Protein AF-A0A0G1A6R4-F1 (afdb_monomer_lite)

Sequence (95 aa):
MNFREEVFRAQNDEHDSAPNREERNEFSEEQQEIIEMYQQELRDLETWRNELLQKCEANERDGKDCNALRQVIEDEYFEKELELRQRAHYAEHSV

Radius of gyration: 29.82 Å; chains: 1; bounding box: 74×30×83 Å

pLDDT: mean 71.81, std 21.49, range [34.03, 94.31]

Secondary structure (DSSP, 8-state):
--------------------TTHHHHHHHHHHHHHHHHHHHHHHHHHHHHHHHHHHHHHHHTT---HHHHHHHHHHHHHHHHHHHHHHHHHHH--

Structure (mmCIF, N/CA/C/O backbone):
data_AF-A0A0G1A6R4-F1
#
_entry.id   AF-A0A0G1A6R4-F1
#
loop_
_atom_site.group_PDB
_atom_site.id
_atom_site.type_symbol
_atom_site.label_atom_id
_atom_site.label_alt_id
_atom_site.label_comp_id
_atom_site.label_asym_id
_atom_site.label_entity_id
_atom_site.label_seq_id
_atom_site.pdbx_PDB_ins_code
_atom_site.Cartn_x
_atom_site.Cartn_y
_atom_site.Cartn_z
_atom_site.occupancy
_atom_site.B_iso_or_equiv
_atom_site.auth_seq_id
_atom_site.auth_comp_id
_atom_site.auth_asym_id
_atom_site.auth_atom_id
_atom_site.pdbx_PDB_model_num
ATOM 1 N N . MET A 1 1 ? 61.889 -21.806 -64.337 1.00 34.03 1 MET A N 1
ATOM 2 C CA . MET A 1 1 ? 61.446 -22.628 -63.193 1.00 34.03 1 MET A CA 1
ATOM 3 C C . MET A 1 1 ? 60.067 -22.133 -62.775 1.00 34.03 1 MET A C 1
ATOM 5 O O . MET A 1 1 ? 59.973 -20.949 -62.504 1.00 34.03 1 MET A O 1
ATOM 9 N N . ASN A 1 2 ? 59.073 -23.038 -62.784 1.00 36.34 2 ASN A N 1
ATOM 10 C CA . ASN A 1 2 ? 57.785 -23.055 -62.048 1.00 36.34 2 ASN A CA 1
ATOM 11 C C . ASN A 1 2 ? 56.787 -21.888 -62.272 1.00 36.34 2 ASN A C 1
ATOM 13 O O . ASN A 1 2 ? 57.110 -20.743 -62.002 1.00 36.34 2 ASN A O 1
ATOM 17 N N . PHE A 1 3 ? 55.657 -22.132 -62.966 1.00 35.66 3 PHE A N 1
ATOM 18 C CA . PHE A 1 3 ? 54.314 -22.505 -62.433 1.00 35.66 3 PHE A CA 1
ATOM 19 C C . PHE A 1 3 ? 53.643 -21.347 -61.659 1.00 35.66 3 PHE A C 1
ATOM 21 O O . PHE A 1 3 ? 54.289 -20.771 -60.802 1.00 35.66 3 PHE A O 1
ATOM 28 N N . ARG A 1 4 ? 52.359 -20.991 -61.753 1.00 35.12 4 ARG A N 1
ATOM 29 C CA . ARG A 1 4 ? 51.177 -21.263 -62.593 1.00 35.12 4 ARG A CA 1
ATOM 30 C C . ARG A 1 4 ? 50.042 -20.449 -61.912 1.00 35.12 4 ARG A C 1
ATOM 32 O O . ARG A 1 4 ? 50.114 -20.246 -60.707 1.00 35.12 4 ARG A O 1
ATOM 39 N N . GLU A 1 5 ? 49.023 -20.056 -62.675 1.00 41.00 5 GLU A N 1
ATOM 40 C CA . GLU A 1 5 ? 47.638 -19.761 -62.238 1.00 41.00 5 GLU A CA 1
ATOM 41 C C . GLU A 1 5 ? 47.302 -18.522 -61.371 1.00 41.00 5 GLU A C 1
ATOM 43 O O . GLU A 1 5 ? 47.562 -18.431 -60.177 1.00 41.00 5 GLU A O 1
ATOM 48 N N . GLU A 1 6 ? 46.601 -17.607 -62.049 1.00 47.09 6 GLU A N 1
ATOM 49 C CA . GLU A 1 6 ? 45.431 -16.820 -61.628 1.00 47.09 6 GLU A CA 1
ATOM 50 C C . GLU A 1 6 ? 44.729 -17.217 -60.315 1.00 47.09 6 GLU A C 1
ATOM 52 O O . GLU A 1 6 ? 44.340 -18.370 -60.143 1.00 47.09 6 GLU A O 1
ATOM 57 N N . VAL A 1 7 ? 44.352 -16.212 -59.50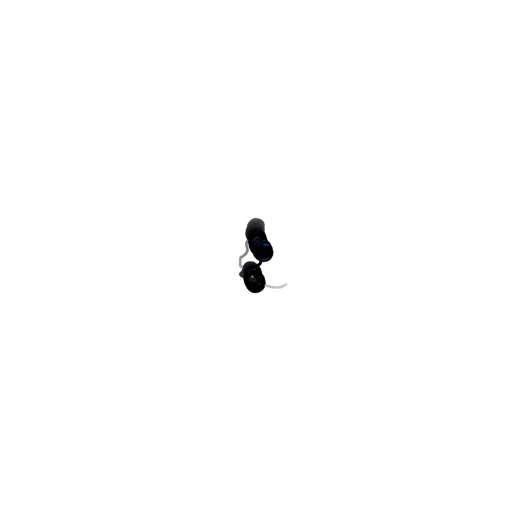8 1.00 45.97 7 VAL A N 1
ATOM 58 C CA . VAL A 1 7 ? 43.087 -16.230 -58.750 1.00 45.97 7 VAL A CA 1
ATOM 59 C C . VAL A 1 7 ? 42.429 -14.843 -58.799 1.00 45.97 7 VAL A C 1
ATOM 61 O O . VAL A 1 7 ? 42.932 -13.861 -58.261 1.00 45.97 7 VAL A O 1
ATOM 64 N N . PHE A 1 8 ? 41.290 -14.792 -59.486 1.00 38.03 8 PHE A N 1
ATOM 65 C CA . PHE A 1 8 ? 40.262 -13.750 -59.436 1.00 38.03 8 PHE A CA 1
ATOM 66 C C . PHE A 1 8 ? 39.503 -13.742 -58.087 1.00 38.03 8 PHE A C 1
ATOM 68 O O . PHE A 1 8 ? 39.398 -14.787 -57.453 1.00 38.03 8 PHE A O 1
ATOM 75 N N . ARG A 1 9 ? 38.788 -12.626 -57.829 1.00 36.00 9 ARG A N 1
ATOM 76 C CA . ARG A 1 9 ? 37.676 -12.372 -56.860 1.00 36.00 9 ARG A CA 1
ATOM 77 C C . ARG A 1 9 ? 38.117 -11.715 -55.544 1.00 36.00 9 ARG A C 1
ATOM 79 O O . ARG A 1 9 ? 38.899 -12.287 -54.809 1.00 36.00 9 ARG A O 1
ATOM 86 N N . ALA A 1 10 ? 37.804 -10.435 -55.319 1.00 38.84 10 ALA A N 1
ATOM 87 C CA . ALA A 1 10 ? 36.500 -9.825 -54.988 1.00 38.84 10 ALA A CA 1
ATOM 88 C C . ALA A 1 10 ? 36.138 -9.961 -53.497 1.00 38.84 10 ALA A C 1
ATOM 90 O O . ALA A 1 10 ? 36.264 -11.053 -52.957 1.00 38.84 10 ALA A O 1
ATOM 91 N N . GLN A 1 11 ? 35.591 -8.864 -52.940 1.00 37.72 11 GLN A N 1
ATOM 92 C CA . GLN A 1 11 ? 34.933 -8.721 -51.622 1.00 37.72 11 GLN A CA 1
ATOM 93 C C . GLN A 1 11 ? 35.926 -8.622 -50.442 1.00 37.72 11 GLN A C 1
ATOM 95 O O . GLN A 1 11 ? 36.814 -9.450 -50.315 1.00 37.72 11 GLN A O 1
ATOM 100 N N . ASN A 1 12 ? 35.906 -7.632 -49.547 1.00 38.44 12 ASN A N 1
ATOM 101 C CA . ASN A 1 12 ? 34.846 -6.777 -48.997 1.00 38.44 12 ASN A CA 1
ATOM 102 C C . ASN A 1 12 ? 35.507 -5.440 -48.575 1.00 38.44 12 ASN A C 1
ATOM 104 O O . ASN A 1 12 ? 36.649 -5.452 -48.128 1.00 38.44 12 ASN A O 1
ATOM 108 N N . ASP A 1 13 ? 34.939 -4.273 -48.880 1.00 40.84 13 ASP A N 1
ATOM 109 C CA . ASP A 1 13 ? 34.132 -3.503 -47.915 1.00 40.84 13 ASP A CA 1
ATOM 110 C C . ASP A 1 13 ? 34.745 -3.490 -46.499 1.00 40.84 13 ASP A C 1
ATOM 112 O O . ASP A 1 13 ? 34.293 -4.204 -45.610 1.00 40.84 13 ASP A O 1
ATOM 116 N N . GLU A 1 14 ? 35.740 -2.627 -46.262 1.00 41.38 14 GLU A N 1
ATOM 117 C CA . GLU A 1 14 ? 35.925 -2.027 -44.932 1.00 41.38 14 GLU A CA 1
ATOM 118 C C . GLU A 1 14 ? 34.881 -0.913 -44.779 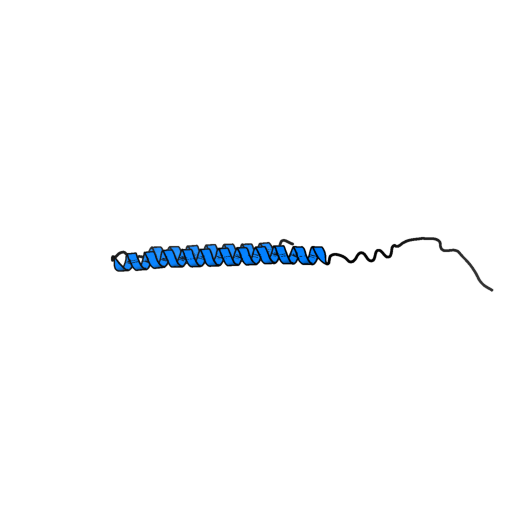1.00 41.38 14 GLU A C 1
ATOM 120 O O . GLU A 1 14 ? 35.166 0.284 -44.779 1.00 41.38 14 GLU A O 1
ATOM 125 N N . HIS A 1 15 ? 33.621 -1.341 -44.689 1.00 41.50 15 HIS A N 1
ATOM 126 C CA . HIS A 1 15 ? 32.647 -0.643 -43.872 1.00 41.50 15 HIS A CA 1
ATOM 127 C C . HIS A 1 15 ? 33.136 -0.820 -42.430 1.00 41.50 15 HIS A C 1
ATOM 129 O O . HIS A 1 15 ? 32.785 -1.786 -41.754 1.00 41.50 15 HIS A O 1
ATOM 135 N N . ASP A 1 16 ? 33.945 0.122 -41.946 1.00 37.38 16 ASP A N 1
ATOM 136 C CA . ASP A 1 16 ? 34.028 0.400 -40.511 1.00 37.38 16 ASP A CA 1
ATOM 137 C C . ASP A 1 16 ? 32.701 1.081 -40.120 1.00 37.38 16 ASP A C 1
ATOM 139 O O . ASP A 1 16 ? 32.607 2.268 -39.808 1.00 37.38 16 ASP A O 1
ATOM 143 N N . SER A 1 17 ? 31.609 0.324 -40.272 1.00 46.06 17 SER A N 1
ATOM 144 C CA . SER A 1 17 ? 30.360 0.582 -39.587 1.00 46.06 17 SER A CA 1
ATOM 145 C C . SER A 1 17 ? 30.673 0.343 -38.126 1.00 46.06 17 SER A C 1
ATOM 147 O O . SER A 1 17 ? 30.559 -0.782 -37.646 1.00 46.06 17 SER A O 1
ATOM 149 N N . ALA A 1 18 ? 31.096 1.395 -37.429 1.00 42.94 18 ALA A N 1
ATOM 150 C CA . ALA A 1 18 ? 30.933 1.483 -35.993 1.00 42.94 18 ALA A CA 1
ATOM 151 C C . ALA A 1 18 ? 29.493 1.045 -35.684 1.00 42.94 18 ALA A C 1
ATOM 153 O O . ALA A 1 18 ? 28.564 1.774 -36.046 1.00 42.94 18 ALA A O 1
ATOM 154 N N . PRO A 1 19 ? 29.253 -0.134 -35.083 1.00 42.47 19 PRO A N 1
ATOM 155 C CA . PRO A 1 19 ? 27.913 -0.437 -34.665 1.00 42.47 19 PRO A CA 1
ATOM 156 C C . PRO A 1 19 ? 27.692 0.404 -33.410 1.00 42.47 19 PRO A C 1
ATOM 158 O O . PRO A 1 19 ? 28.363 0.236 -32.391 1.00 42.47 19 PRO A O 1
ATOM 161 N N . ASN A 1 20 ? 26.734 1.317 -33.499 1.00 43.66 20 ASN A N 1
ATOM 162 C CA . ASN A 1 20 ? 25.847 1.590 -32.381 1.00 43.66 20 ASN A CA 1
ATOM 163 C C . ASN A 1 20 ? 26.481 2.118 -31.104 1.00 43.66 20 ASN A C 1
ATOM 165 O O . ASN A 1 20 ? 26.305 1.551 -30.025 1.00 43.66 20 ASN A O 1
ATOM 169 N N . ARG A 1 21 ? 27.132 3.280 -31.176 1.00 45.28 21 ARG A N 1
ATOM 170 C CA . ARG A 1 21 ? 27.231 4.093 -29.957 1.00 45.28 21 ARG A CA 1
ATOM 171 C C . ARG A 1 21 ? 25.894 4.761 -29.608 1.00 45.28 21 ARG A C 1
ATOM 173 O O . ARG A 1 21 ? 25.663 5.022 -28.435 1.00 45.28 21 ARG A O 1
ATOM 180 N N . GLU A 1 22 ? 25.027 4.980 -30.597 1.00 46.91 22 GLU A N 1
ATOM 181 C CA . GLU A 1 22 ? 23.704 5.586 -30.401 1.00 46.91 22 GLU A CA 1
ATOM 182 C C . GLU A 1 22 ? 22.670 4.567 -29.892 1.00 46.91 22 GLU A C 1
ATOM 184 O O . GLU A 1 22 ? 22.068 4.830 -28.856 1.00 46.91 22 GLU A O 1
ATOM 189 N N . GLU A 1 23 ? 22.567 3.353 -30.462 1.00 44.41 23 GLU A N 1
ATOM 190 C CA . GLU A 1 23 ? 21.606 2.354 -29.931 1.00 44.41 23 GLU A CA 1
ATOM 191 C C . GLU A 1 23 ? 21.956 1.897 -28.502 1.00 44.41 23 GLU A C 1
ATOM 193 O O . GLU A 1 23 ? 21.079 1.556 -27.716 1.00 44.41 23 GLU A O 1
ATOM 198 N N . ARG A 1 24 ? 23.237 1.936 -28.110 1.00 47.19 24 ARG A N 1
ATOM 199 C CA . ARG A 1 24 ? 23.652 1.600 -26.737 1.00 47.19 24 ARG A CA 1
ATOM 200 C C . ARG A 1 24 ? 23.315 2.698 -25.720 1.00 47.19 24 ARG A C 1
ATOM 202 O O . ARG A 1 24 ? 23.353 2.428 -24.522 1.00 47.19 24 ARG A O 1
ATOM 209 N N . ASN A 1 25 ? 23.036 3.915 -26.188 1.00 47.31 25 ASN A N 1
ATOM 210 C CA . ASN A 1 25 ? 22.619 5.034 -25.349 1.00 47.31 25 ASN A CA 1
ATOM 211 C C . ASN A 1 25 ? 21.090 5.070 -25.201 1.00 47.31 25 ASN A C 1
ATOM 213 O O . ASN A 1 25 ? 20.619 5.210 -24.080 1.00 47.31 25 ASN A O 1
ATOM 217 N N . GLU A 1 26 ? 20.338 4.819 -26.279 1.00 47.03 26 GLU A N 1
ATOM 218 C CA . GLU A 1 26 ? 18.869 4.672 -26.228 1.00 47.03 26 GLU A CA 1
ATOM 219 C C . GLU A 1 26 ? 18.443 3.509 -25.320 1.00 47.03 26 GLU A C 1
ATOM 221 O O . GLU A 1 26 ? 17.603 3.690 -24.441 1.00 47.03 26 GLU A O 1
ATOM 226 N N . PHE A 1 27 ? 19.119 2.356 -25.418 1.00 51.41 27 PHE A N 1
ATOM 227 C CA . PHE A 1 27 ? 18.888 1.227 -24.507 1.00 51.41 27 PHE A CA 1
ATOM 228 C C . PHE A 1 27 ? 19.132 1.572 -23.032 1.00 51.41 27 PHE A C 1
ATOM 230 O O . PHE A 1 27 ? 18.541 0.959 -22.146 1.00 51.41 27 PHE A O 1
ATOM 237 N N . SER A 1 28 ? 20.022 2.528 -22.755 1.00 59.75 28 SER A N 1
ATOM 238 C CA . SER A 1 28 ? 20.317 2.972 -21.393 1.00 59.75 28 SER A CA 1
ATOM 239 C C . SER A 1 28 ? 19.285 3.975 -20.882 1.00 59.75 28 SER A C 1
ATOM 241 O O . SER A 1 28 ? 19.027 3.991 -19.682 1.00 59.75 28 SER A O 1
ATOM 243 N N . GLU A 1 29 ? 18.722 4.813 -21.752 1.00 63.41 29 GLU A N 1
ATOM 244 C CA . GLU A 1 29 ? 17.703 5.804 -21.391 1.00 63.41 29 GLU A CA 1
ATOM 245 C C . GLU A 1 29 ? 16.344 5.136 -21.150 1.00 63.41 29 GLU A C 1
ATOM 247 O O . GLU A 1 29 ? 15.712 5.414 -20.132 1.00 63.41 29 GLU A O 1
ATOM 252 N N . GLU A 1 30 ? 15.948 4.175 -21.990 1.00 64.94 30 GLU A N 1
ATOM 253 C CA . GLU A 1 30 ? 14.720 3.393 -21.778 1.00 64.94 30 GLU A CA 1
ATOM 254 C C . GLU A 1 30 ? 14.792 2.549 -20.495 1.00 64.94 30 GLU A C 1
ATOM 256 O O . GLU A 1 30 ? 13.839 2.506 -19.716 1.00 64.94 30 GLU A O 1
ATOM 261 N N . GLN A 1 31 ? 15.938 1.919 -20.210 1.00 67.12 31 GLN A N 1
ATOM 262 C CA . GLN A 1 31 ? 16.136 1.193 -18.948 1.00 67.12 31 GLN A CA 1
ATOM 263 C C . GLN A 1 31 ? 16.111 2.126 -17.732 1.00 67.12 31 GLN A C 1
ATOM 265 O O . GLN A 1 31 ? 15.544 1.774 -16.696 1.00 67.12 31 GLN A O 1
ATOM 270 N N . GLN A 1 32 ? 16.693 3.320 -17.852 1.00 72.44 32 GLN A N 1
ATOM 271 C CA . GLN A 1 32 ? 16.668 4.328 -16.795 1.00 72.44 32 GLN A CA 1
ATOM 272 C C . GLN A 1 32 ? 15.232 4.802 -16.514 1.00 72.44 32 GLN A C 1
ATOM 274 O O . GLN A 1 32 ? 14.837 4.875 -15.351 1.00 72.44 32 GLN A O 1
ATOM 279 N N . GLU A 1 33 ? 14.432 5.045 -17.555 1.00 76.94 33 GLU A N 1
ATOM 280 C CA . GLU A 1 33 ? 13.024 5.441 -17.430 1.00 76.94 33 GLU A CA 1
ATOM 281 C C . GLU A 1 33 ? 12.181 4.341 -16.759 1.00 76.94 33 GLU A C 1
ATOM 283 O O . GLU A 1 33 ? 11.376 4.625 -15.869 1.00 76.94 33 GLU A O 1
ATOM 288 N N . ILE A 1 34 ? 12.426 3.068 -17.094 1.00 76.88 34 ILE A N 1
ATOM 289 C CA . ILE A 1 34 ? 11.774 1.915 -16.451 1.00 76.88 34 ILE A CA 1
ATOM 290 C C . ILE A 1 34 ? 12.125 1.837 -14.957 1.00 76.88 34 ILE A C 1
ATOM 292 O O . ILE A 1 34 ? 11.240 1.615 -14.124 1.00 76.88 34 ILE A O 1
ATOM 296 N N . ILE A 1 35 ? 13.396 2.040 -14.596 1.00 78.50 35 ILE A N 1
ATOM 297 C CA . ILE A 1 35 ? 13.846 2.034 -13.197 1.00 78.50 35 ILE A CA 1
ATOM 298 C C . ILE A 1 35 ? 13.212 3.192 -12.420 1.00 78.50 35 ILE A C 1
ATOM 300 O O . ILE A 1 35 ? 12.755 3.000 -11.290 1.00 78.50 35 ILE A O 1
ATOM 304 N N . GLU A 1 36 ? 13.167 4.390 -13.002 1.00 83.88 36 GLU A N 1
ATOM 305 C CA . GLU A 1 36 ? 12.573 5.571 -12.370 1.00 83.88 36 GLU A CA 1
ATOM 306 C C . GLU A 1 36 ? 11.063 5.415 -12.168 1.00 83.88 36 GLU A C 1
ATOM 308 O O . GLU A 1 36 ? 10.558 5.722 -11.081 1.00 83.88 36 GLU A O 1
ATOM 313 N N . MET A 1 37 ? 10.358 4.864 -13.161 1.00 84.62 37 MET A N 1
ATOM 314 C CA . MET A 1 37 ? 8.939 4.526 -13.061 1.00 84.62 37 MET A CA 1
ATOM 315 C C . MET A 1 37 ? 8.693 3.509 -11.941 1.00 84.62 37 MET A C 1
ATOM 317 O O . MET A 1 37 ? 7.851 3.748 -11.077 1.00 84.62 37 MET A O 1
ATOM 321 N N . TYR A 1 38 ? 9.481 2.432 -11.881 1.00 83.44 38 TYR A N 1
ATOM 322 C CA . TYR A 1 38 ? 9.375 1.423 -10.825 1.00 83.44 38 TYR A CA 1
ATOM 323 C C . TYR A 1 38 ? 9.623 2.010 -9.427 1.00 83.44 38 TYR A C 1
ATOM 325 O O . TYR A 1 38 ? 8.886 1.727 -8.480 1.00 83.44 38 TYR A O 1
ATOM 333 N N . GLN A 1 39 ? 10.636 2.869 -9.282 1.00 85.06 39 GLN A N 1
ATOM 334 C CA . GLN A 1 39 ? 10.890 3.560 -8.018 1.00 85.06 39 GLN A CA 1
ATOM 335 C C . GLN A 1 39 ? 9.734 4.479 -7.620 1.00 85.06 39 GLN A C 1
ATOM 337 O O . GLN A 1 39 ? 9.453 4.620 -6.429 1.00 85.06 39 GLN A O 1
ATOM 342 N N . GLN A 1 40 ? 9.084 5.122 -8.590 1.00 89.56 40 GLN A N 1
ATOM 343 C CA . GLN A 1 40 ? 7.914 5.945 -8.322 1.00 89.56 40 GLN A CA 1
ATOM 344 C C . GLN A 1 40 ? 6.723 5.092 -7.876 1.00 89.56 40 GLN A C 1
ATOM 346 O O . GLN A 1 40 ? 6.128 5.403 -6.848 1.00 89.56 40 GLN A O 1
ATOM 351 N N . GLU A 1 41 ? 6.440 3.986 -8.569 1.00 88.88 41 GLU A N 1
ATOM 352 C CA . GLU A 1 41 ? 5.367 3.056 -8.196 1.00 88.88 41 GLU A CA 1
ATOM 353 C C . GLU A 1 41 ? 5.578 2.474 -6.786 1.00 88.88 41 GLU A C 1
ATOM 355 O O . GLU A 1 41 ? 4.625 2.386 -6.011 1.00 88.88 41 GLU A O 1
ATOM 360 N N . LEU A 1 42 ? 6.821 2.153 -6.404 1.00 87.94 42 LEU A N 1
ATOM 361 C CA . LEU A 1 42 ? 7.147 1.732 -5.035 1.00 87.94 42 LEU A CA 1
ATOM 362 C C . LEU A 1 42 ? 6.871 2.831 -4.002 1.00 87.94 42 LEU A C 1
ATOM 364 O O . LEU A 1 42 ? 6.257 2.557 -2.973 1.00 87.94 42 LEU A O 1
ATOM 368 N N . ARG A 1 43 ? 7.293 4.074 -4.268 1.00 90.50 43 ARG A N 1
ATOM 369 C CA . ARG A 1 43 ? 7.040 5.208 -3.361 1.00 90.50 43 ARG A CA 1
ATOM 370 C C . ARG A 1 43 ? 5.548 5.477 -3.193 1.00 90.50 43 ARG A C 1
ATOM 372 O O . ARG A 1 43 ? 5.096 5.768 -2.082 1.00 90.50 43 ARG A O 1
ATOM 379 N N . ASP A 1 44 ? 4.783 5.373 -4.273 1.00 92.12 44 ASP A N 1
ATOM 380 C CA . ASP A 1 44 ? 3.333 5.548 -4.245 1.00 92.12 44 ASP A CA 1
ATOM 381 C C . ASP A 1 44 ? 2.668 4.421 -3.436 1.00 92.12 44 ASP A C 1
ATOM 383 O O . ASP A 1 44 ? 1.786 4.686 -2.615 1.00 92.12 44 ASP A O 1
ATOM 387 N N . LEU A 1 45 ? 3.146 3.180 -3.583 1.00 90.38 45 LEU A N 1
ATOM 388 C CA . LEU A 1 45 ? 2.678 2.025 -2.814 1.00 90.38 45 LEU A CA 1
ATOM 389 C C . LEU A 1 45 ? 2.996 2.150 -1.311 1.00 90.38 45 LEU A C 1
ATOM 391 O O . LEU A 1 45 ? 2.130 1.893 -0.471 1.00 90.38 45 LEU A O 1
ATOM 395 N N . GLU A 1 46 ? 4.205 2.588 -0.954 1.00 91.44 46 GLU A N 1
ATOM 396 C CA . GLU A 1 46 ? 4.590 2.867 0.438 1.00 91.44 46 GLU A CA 1
ATOM 397 C C . GLU A 1 46 ? 3.754 4.001 1.045 1.00 91.44 46 GLU A C 1
ATOM 399 O O . GLU A 1 46 ? 3.331 3.924 2.204 1.00 91.44 46 GLU A O 1
ATOM 404 N N . THR A 1 47 ? 3.488 5.048 0.260 1.00 94.31 47 THR A N 1
ATOM 405 C CA . THR A 1 47 ? 2.640 6.172 0.676 1.00 94.31 47 THR A CA 1
ATOM 406 C C . THR A 1 47 ? 1.219 5.691 0.950 1.00 94.31 47 THR A C 1
ATOM 408 O O . THR A 1 47 ? 0.685 5.944 2.031 1.00 94.31 47 THR A O 1
ATOM 411 N N . TRP A 1 48 ? 0.642 4.919 0.028 1.00 93.56 48 TRP A N 1
ATOM 412 C CA . TRP A 1 48 ? -0.676 4.307 0.183 1.00 93.56 48 TRP A CA 1
ATOM 413 C C . TRP A 1 48 ? -0.766 3.435 1.444 1.00 93.56 48 TRP A C 1
ATOM 415 O O . TRP A 1 48 ? -1.694 3.601 2.244 1.00 93.56 48 TRP A O 1
ATOM 425 N N . ARG A 1 49 ? 0.229 2.568 1.681 1.00 93.19 49 ARG A N 1
ATOM 426 C CA . ARG A 1 49 ? 0.303 1.735 2.891 1.00 93.19 49 ARG A CA 1
ATOM 427 C C . ARG A 1 49 ? 0.294 2.600 4.150 1.00 93.19 49 ARG A C 1
ATOM 429 O O . ARG A 1 49 ? -0.497 2.356 5.060 1.00 93.19 49 ARG A O 1
ATOM 436 N N . ASN A 1 50 ? 1.142 3.625 4.202 1.00 93.69 50 ASN A N 1
ATOM 437 C CA . ASN A 1 50 ? 1.236 4.513 5.360 1.00 93.69 50 ASN A CA 1
ATOM 438 C C . ASN A 1 50 ? -0.068 5.274 5.628 1.00 93.69 50 ASN A C 1
ATOM 440 O O . ASN A 1 50 ? -0.486 5.375 6.783 1.00 93.69 50 ASN A O 1
ATOM 444 N N . GLU A 1 51 ? -0.740 5.777 4.591 1.00 93.88 51 GLU A N 1
ATOM 445 C CA . GLU A 1 51 ? -2.032 6.456 4.743 1.00 93.88 51 GLU A CA 1
ATOM 446 C C . GLU A 1 51 ? -3.106 5.531 5.329 1.00 93.88 51 GLU A C 1
ATOM 448 O O . GLU A 1 51 ? -3.900 5.947 6.182 1.00 93.88 51 GLU A O 1
ATOM 453 N N . LEU A 1 52 ? -3.143 4.269 4.894 1.00 92.25 52 LEU A N 1
ATOM 454 C CA . LEU A 1 52 ? -4.093 3.291 5.416 1.00 92.25 52 LEU A CA 1
ATOM 455 C C . LEU A 1 52 ? -3.760 2.867 6.849 1.00 92.25 52 LEU A C 1
ATOM 457 O O . LEU A 1 52 ? -4.667 2.776 7.679 1.00 92.25 52 LEU A O 1
ATOM 461 N N . LEU A 1 53 ? -2.478 2.691 7.174 1.00 91.44 53 LEU A N 1
ATOM 462 C CA . LEU A 1 53 ? -2.039 2.416 8.541 1.00 91.44 53 LEU A CA 1
ATOM 463 C C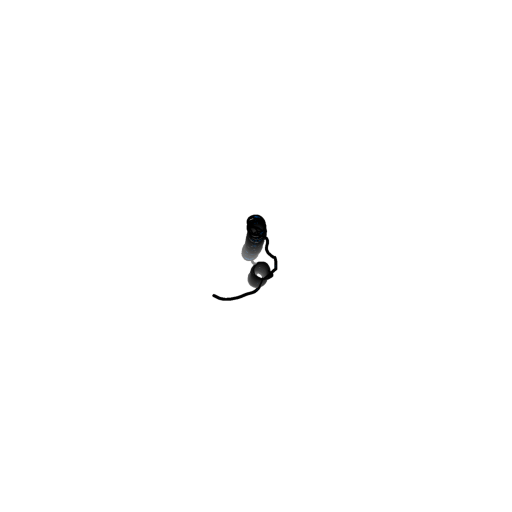 . LEU A 1 53 ? -2.385 3.570 9.489 1.00 91.44 53 LEU A C 1
ATOM 465 O O . LEU A 1 53 ? -2.921 3.319 10.567 1.00 91.44 53 LEU A O 1
ATOM 469 N N . GLN A 1 54 ? -2.195 4.825 9.074 1.00 92.88 54 GLN A N 1
ATOM 470 C CA . GLN A 1 54 ? -2.604 5.990 9.869 1.00 92.88 54 GLN A CA 1
ATOM 471 C C . GLN A 1 54 ? -4.117 6.037 10.106 1.00 92.88 54 GLN A C 1
ATOM 473 O O . GLN A 1 54 ? -4.565 6.318 11.219 1.00 92.88 54 GLN A O 1
ATOM 478 N N . LYS A 1 55 ? -4.926 5.733 9.082 1.00 90.81 55 LYS A N 1
ATOM 479 C CA . LYS A 1 55 ? -6.383 5.598 9.252 1.00 90.81 55 LYS A CA 1
ATOM 480 C C . LYS A 1 55 ? -6.723 4.472 10.222 1.00 90.81 55 LYS A C 1
ATOM 482 O O . LYS A 1 55 ? -7.669 4.607 10.998 1.00 90.81 55 LYS A O 1
ATOM 487 N N . CYS A 1 56 ? -5.954 3.387 10.203 1.00 91.12 56 CYS A N 1
ATOM 488 C CA . CYS A 1 56 ? -6.118 2.311 11.163 1.00 91.12 56 CYS A CA 1
ATOM 489 C C . CYS A 1 56 ? -5.802 2.741 12.592 1.00 91.12 56 CYS A C 1
ATOM 491 O O . CYS A 1 56 ? -6.621 2.509 13.475 1.00 91.12 56 CYS A O 1
ATOM 493 N N . GLU A 1 57 ? -4.688 3.435 12.814 1.00 89.94 57 GLU A N 1
ATOM 494 C CA . GLU A 1 57 ? -4.347 3.977 14.132 1.00 89.94 57 GLU A CA 1
ATOM 495 C C . GLU A 1 57 ? -5.407 4.965 14.639 1.00 89.94 57 GLU A C 1
ATOM 497 O O . GLU A 1 57 ? -5.743 4.966 15.824 1.00 89.94 57 GLU A O 1
ATOM 502 N N . ALA A 1 58 ? -5.970 5.793 13.754 1.00 91.19 58 ALA A N 1
ATOM 503 C CA . ALA A 1 58 ? -7.073 6.685 14.101 1.00 91.19 58 ALA A CA 1
ATOM 504 C C . ALA A 1 58 ? -8.334 5.901 14.511 1.00 91.19 58 ALA A C 1
ATOM 506 O O . ALA A 1 58 ? -8.956 6.222 15.520 1.00 91.19 58 ALA A O 1
ATOM 507 N N . ASN A 1 59 ? -8.672 4.833 13.783 1.00 89.00 59 ASN A N 1
ATOM 508 C CA . ASN A 1 59 ? -9.790 3.954 14.129 1.00 89.00 59 ASN A CA 1
ATOM 509 C C . ASN A 1 59 ? -9.565 3.209 15.457 1.00 89.00 59 ASN A C 1
ATOM 511 O O . ASN A 1 59 ? -10.506 3.090 16.242 1.00 89.00 59 ASN A O 1
ATOM 515 N N . GLU A 1 60 ? -8.339 2.758 15.741 1.00 89.12 60 GLU A N 1
ATOM 516 C CA . GLU A 1 60 ? -7.986 2.130 17.023 1.00 89.12 60 GLU A CA 1
ATOM 517 C C . GLU A 1 60 ? -8.145 3.108 18.193 1.00 89.12 60 GLU A C 1
ATOM 519 O O . GLU A 1 60 ? -8.658 2.732 19.249 1.00 89.12 60 GLU A O 1
ATOM 524 N N . ARG A 1 61 ? -7.790 4.387 18.000 1.00 88.62 61 ARG A N 1
ATOM 525 C CA . ARG A 1 61 ? -8.041 5.447 18.994 1.00 88.62 61 ARG A CA 1
ATOM 526 C C . ARG A 1 61 ? -9.530 5.685 19.245 1.00 88.62 61 ARG A C 1
ATOM 528 O O . ARG A 1 61 ? -9.902 5.977 20.379 1.00 88.62 61 ARG A O 1
ATOM 535 N N . ASP A 1 62 ? -10.364 5.508 18.225 1.00 90.31 62 ASP A N 1
ATOM 536 C CA . ASP A 1 62 ? -11.827 5.583 18.326 1.00 90.31 62 ASP A CA 1
ATOM 537 C C . ASP A 1 62 ? -12.461 4.298 18.905 1.00 90.31 62 ASP A C 1
ATOM 539 O O . ASP A 1 62 ? -13.687 4.192 18.998 1.00 90.31 62 ASP A O 1
ATOM 543 N N . GLY A 1 63 ? -11.647 3.311 19.303 1.00 88.12 63 GLY A N 1
ATOM 544 C CA . GLY A 1 63 ? -12.101 2.050 19.895 1.00 88.12 63 GLY A CA 1
ATOM 545 C C . GLY A 1 63 ? -12.596 1.016 18.880 1.00 88.12 63 GLY A C 1
ATOM 546 O O . GLY A 1 63 ? -13.258 0.052 19.268 1.00 88.12 63 GLY A O 1
ATOM 547 N N . LYS A 1 64 ? -12.301 1.201 17.588 1.00 88.69 64 LYS A N 1
ATOM 548 C CA . LYS A 1 64 ? -12.570 0.209 16.540 1.00 88.69 64 LYS A CA 1
ATOM 549 C C . LYS A 1 64 ? -11.347 -0.683 16.359 1.00 88.69 64 LYS A C 1
ATOM 551 O O . LYS A 1 64 ? -10.228 -0.192 16.284 1.00 88.69 64 LYS A O 1
ATOM 556 N N . ASP A 1 65 ? -11.559 -1.988 16.236 1.00 87.69 65 ASP A N 1
ATOM 557 C CA . ASP A 1 65 ? -10.469 -2.909 15.917 1.00 87.69 65 ASP A CA 1
ATOM 558 C C . ASP A 1 65 ? -10.043 -2.737 14.453 1.00 87.69 65 ASP A C 1
ATOM 560 O O . ASP A 1 65 ? -10.869 -2.838 13.541 1.00 87.69 65 ASP A O 1
ATOM 564 N N . CYS A 1 66 ? -8.756 -2.465 14.237 1.00 89.19 66 CYS A N 1
ATOM 565 C CA . CYS A 1 66 ? -8.166 -2.333 12.908 1.00 89.19 66 CYS A CA 1
ATOM 566 C C . CYS A 1 66 ? -7.153 -3.436 12.587 1.00 89.19 66 CYS A C 1
ATOM 568 O O . CYS A 1 66 ? -6.482 -3.347 11.563 1.00 89.19 66 CYS A O 1
ATOM 570 N N . ASN A 1 67 ? -7.044 -4.497 13.399 1.00 88.38 67 ASN A N 1
ATOM 571 C CA . ASN A 1 67 ? -6.106 -5.594 13.130 1.00 88.38 67 ASN A CA 1
ATOM 572 C C . ASN A 1 67 ? -6.386 -6.301 11.803 1.00 88.38 67 ASN A C 1
ATOM 574 O O . ASN A 1 67 ? -5.460 -6.544 11.034 1.00 88.38 67 ASN A O 1
ATOM 578 N N . ALA A 1 68 ? -7.658 -6.590 11.513 1.00 88.81 68 ALA A N 1
ATOM 579 C CA . ALA A 1 68 ? -8.045 -7.227 10.256 1.00 88.81 68 ALA A CA 1
ATOM 580 C C . ALA A 1 68 ? -7.704 -6.342 9.047 1.00 88.81 68 ALA A C 1
ATOM 582 O O . ALA A 1 68 ? -7.174 -6.822 8.054 1.00 88.81 68 ALA A O 1
ATOM 583 N N . LEU A 1 69 ? -7.951 -5.033 9.156 1.00 87.81 69 LEU A N 1
ATOM 584 C CA . LEU A 1 69 ? -7.599 -4.071 8.112 1.00 87.81 69 LEU A CA 1
ATOM 585 C C . LEU A 1 69 ? -6.083 -3.938 7.961 1.00 87.81 69 LEU A C 1
ATOM 587 O O . LEU A 1 69 ? -5.594 -3.908 6.840 1.00 87.81 69 LEU A O 1
ATOM 591 N N . ARG A 1 70 ? -5.331 -3.924 9.066 1.00 89.62 70 ARG A N 1
ATOM 592 C CA . ARG A 1 70 ? -3.865 -3.908 9.049 1.00 89.62 70 ARG A CA 1
ATOM 593 C C . ARG A 1 70 ? -3.304 -5.129 8.324 1.00 89.62 70 ARG A C 1
ATOM 595 O O . ARG A 1 70 ? -2.409 -4.961 7.510 1.00 89.62 70 ARG A O 1
ATOM 602 N N . GLN A 1 71 ? -3.844 -6.322 8.574 1.00 91.56 71 GLN A N 1
ATOM 603 C CA . GLN A 1 71 ? -3.445 -7.528 7.841 1.00 91.56 71 GLN A CA 1
ATOM 604 C C . GLN A 1 71 ? -3.731 -7.407 6.344 1.00 91.56 71 GLN A C 1
ATOM 606 O O . GLN A 1 71 ? -2.823 -7.614 5.553 1.00 91.56 71 GLN A O 1
ATOM 611 N N . VAL A 1 72 ? -4.938 -6.977 5.962 1.00 92.06 72 VAL A N 1
ATOM 612 C CA . VAL A 1 72 ? -5.288 -6.774 4.545 1.00 92.06 72 VAL A CA 1
ATOM 613 C C . VAL A 1 72 ? -4.351 -5.767 3.869 1.00 92.06 72 VAL A C 1
ATOM 615 O O . VAL A 1 72 ? -3.922 -5.997 2.746 1.00 92.06 72 VAL A O 1
ATOM 618 N N . ILE A 1 73 ? -3.988 -4.678 4.556 1.00 90.50 73 ILE A N 1
ATOM 619 C CA . ILE A 1 73 ? -3.049 -3.673 4.034 1.00 90.50 73 ILE A CA 1
ATOM 620 C C . ILE A 1 73 ? -1.658 -4.278 3.797 1.00 90.50 73 ILE A C 1
ATOM 622 O O . ILE A 1 73 ? -1.052 -4.005 2.765 1.00 90.50 73 ILE A O 1
ATOM 626 N N . GLU A 1 74 ? -1.137 -5.071 4.739 1.00 90.81 74 GLU A N 1
ATOM 627 C CA . GLU A 1 74 ? 0.169 -5.729 4.576 1.00 90.81 74 GLU A CA 1
ATOM 628 C C . GLU A 1 74 ? 0.143 -6.788 3.466 1.00 90.81 74 GLU A C 1
ATOM 630 O O . GLU A 1 74 ? 1.089 -6.859 2.683 1.00 90.81 74 GLU A O 1
ATOM 635 N N . ASP A 1 75 ? -0.933 -7.573 3.376 1.00 92.81 75 ASP A N 1
ATOM 636 C CA . ASP A 1 75 ? -1.095 -8.609 2.354 1.00 92.81 75 ASP A CA 1
ATOM 637 C C . ASP A 1 75 ? -1.164 -7.980 0.950 1.00 92.81 75 ASP A C 1
ATOM 639 O O . ASP A 1 75 ? -0.396 -8.359 0.064 1.00 92.81 75 ASP A O 1
ATOM 643 N N . GLU A 1 76 ? -2.002 -6.952 0.760 1.00 92.12 76 GLU A N 1
ATOM 644 C CA . GLU A 1 76 ? -2.092 -6.221 -0.512 1.00 92.12 76 GLU A CA 1
ATOM 645 C C . GLU A 1 76 ? -0.778 -5.508 -0.860 1.00 92.12 76 GLU A C 1
ATOM 647 O O . GLU A 1 76 ? -0.364 -5.508 -2.022 1.00 92.12 76 GLU A O 1
ATOM 652 N N . TYR A 1 77 ? -0.094 -4.917 0.127 1.00 92.25 77 TYR A N 1
ATOM 653 C CA . TYR A 1 77 ? 1.218 -4.301 -0.080 1.00 92.25 77 TYR A CA 1
ATOM 654 C C . TYR A 1 77 ? 2.238 -5.325 -0.588 1.00 92.25 77 TYR A C 1
ATOM 656 O O . TYR A 1 77 ? 2.954 -5.047 -1.549 1.00 92.25 77 TYR A O 1
ATOM 664 N N . PHE A 1 78 ? 2.286 -6.512 0.019 1.00 91.88 78 PHE A N 1
ATOM 665 C CA . PHE A 1 78 ? 3.213 -7.568 -0.377 1.00 91.88 78 PHE A CA 1
ATOM 666 C C . PHE A 1 78 ? 2.930 -8.085 -1.794 1.00 91.88 78 PHE A C 1
ATOM 668 O O . PHE A 1 78 ? 3.860 -8.247 -2.586 1.00 91.88 78 PHE A O 1
ATOM 675 N N . GLU A 1 79 ? 1.659 -8.308 -2.141 1.00 91.62 79 GLU A N 1
ATOM 676 C CA . GLU A 1 79 ? 1.267 -8.723 -3.494 1.00 91.62 79 GLU A CA 1
ATOM 677 C C . GLU A 1 79 ? 1.658 -7.675 -4.543 1.00 91.62 79 GLU A C 1
ATOM 679 O O . GLU A 1 79 ? 2.276 -8.009 -5.556 1.00 91.62 79 GLU A O 1
ATOM 684 N N . LYS A 1 80 ? 1.364 -6.399 -4.271 1.00 88.81 80 LYS A N 1
ATOM 685 C CA . LYS A 1 80 ? 1.706 -5.272 -5.147 1.00 88.81 80 LYS A CA 1
ATOM 686 C C . LYS A 1 80 ? 3.216 -5.097 -5.297 1.00 88.81 80 LYS A C 1
ATOM 688 O O . LYS A 1 80 ? 3.696 -4.902 -6.410 1.00 88.81 80 LYS A O 1
ATOM 693 N N . GLU A 1 81 ? 3.974 -5.186 -4.205 1.00 89.25 81 GLU A N 1
ATOM 694 C CA . GLU A 1 81 ? 5.437 -5.104 -4.242 1.00 89.25 81 GLU A CA 1
ATOM 695 C C . GLU A 1 81 ? 6.023 -6.250 -5.080 1.00 89.25 81 GLU A C 1
ATOM 697 O O . GLU A 1 81 ? 6.927 -6.038 -5.893 1.00 89.25 81 GLU A O 1
ATOM 702 N N . LEU A 1 82 ? 5.495 -7.466 -4.918 1.00 89.75 82 LEU A N 1
ATOM 703 C CA . LEU A 1 82 ? 5.922 -8.627 -5.691 1.00 89.75 82 LEU A CA 1
ATOM 704 C C . LEU A 1 82 ? 5.607 -8.464 -7.183 1.00 89.75 82 LEU A C 1
ATOM 706 O O . LEU A 1 82 ? 6.467 -8.768 -8.012 1.00 89.75 82 LEU A O 1
ATOM 710 N N . GLU A 1 83 ? 4.416 -7.972 -7.529 1.00 88.19 83 GLU A N 1
ATOM 711 C CA . GLU A 1 83 ? 4.022 -7.687 -8.913 1.00 88.19 83 GLU A CA 1
ATOM 712 C C . GLU A 1 83 ? 4.953 -6.648 -9.546 1.00 88.19 83 GLU A C 1
ATOM 714 O O . GLU A 1 83 ? 5.482 -6.877 -10.636 1.00 88.19 83 GLU A O 1
ATOM 719 N N . LEU A 1 84 ? 5.226 -5.550 -8.834 1.00 85.50 84 LEU A N 1
ATOM 720 C CA . LEU A 1 84 ? 6.156 -4.522 -9.291 1.00 85.50 84 LEU A CA 1
ATOM 721 C C . LEU A 1 84 ? 7.553 -5.121 -9.517 1.00 85.50 84 LEU A C 1
ATOM 723 O O . LEU A 1 84 ? 8.156 -4.889 -10.566 1.00 85.50 84 LEU A O 1
ATOM 727 N N . ARG A 1 85 ? 8.073 -5.917 -8.572 1.00 83.31 85 ARG A N 1
ATOM 728 C CA . ARG A 1 85 ? 9.396 -6.562 -8.694 1.00 83.31 85 ARG A CA 1
ATOM 729 C C . ARG A 1 85 ? 9.466 -7.508 -9.888 1.00 83.31 85 ARG A C 1
ATOM 731 O O . ARG A 1 85 ? 10.466 -7.525 -10.601 1.00 83.31 85 ARG A O 1
ATOM 738 N N . GLN A 1 86 ? 8.417 -8.297 -10.111 1.00 83.69 86 GLN A N 1
ATOM 739 C CA . GLN A 1 86 ? 8.334 -9.179 -11.273 1.00 83.69 86 GLN A CA 1
ATOM 740 C C . GLN A 1 86 ? 8.297 -8.369 -12.566 1.00 83.69 86 GLN A C 1
ATOM 742 O O . GLN A 1 86 ? 9.014 -8.700 -13.505 1.00 83.69 86 GLN A O 1
ATOM 747 N N . ARG A 1 87 ? 7.509 -7.292 -12.613 1.00 78.25 87 ARG A N 1
ATOM 748 C CA . ARG A 1 87 ? 7.412 -6.411 -13.778 1.00 78.25 87 ARG A CA 1
ATOM 749 C C . ARG A 1 87 ? 8.751 -5.754 -14.111 1.00 78.25 87 ARG A C 1
ATOM 751 O O . ARG A 1 87 ? 9.112 -5.737 -15.284 1.00 7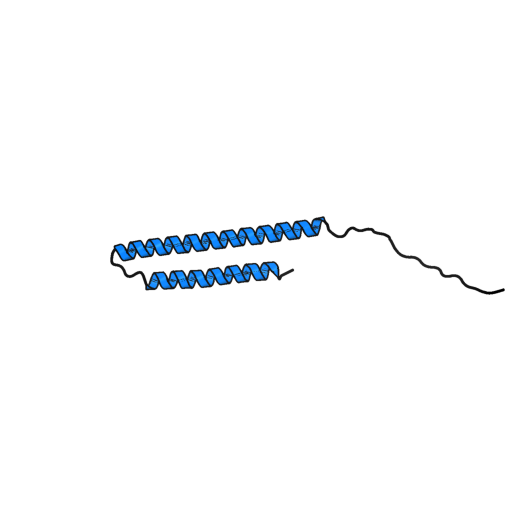8.25 87 ARG A O 1
ATOM 758 N N . ALA A 1 88 ? 9.499 -5.300 -13.105 1.00 72.50 88 ALA A N 1
ATOM 759 C CA . ALA A 1 88 ? 10.861 -4.801 -13.286 1.00 72.50 88 ALA A CA 1
ATOM 760 C C . ALA A 1 88 ? 11.781 -5.886 -13.875 1.00 72.50 88 ALA A C 1
ATOM 762 O O . ALA A 1 88 ? 12.399 -5.670 -14.912 1.00 72.50 88 ALA A O 1
ATOM 763 N N . HIS A 1 89 ? 11.771 -7.094 -13.304 1.00 71.62 89 HIS A N 1
ATOM 764 C CA . HIS A 1 89 ? 12.576 -8.214 -13.799 1.00 71.62 89 HIS A CA 1
ATOM 765 C C . HIS A 1 89 ? 12.204 -8.635 -15.235 1.00 71.62 89 HIS A C 1
ATOM 767 O O . HIS A 1 89 ? 13.074 -8.953 -16.041 1.00 71.62 89 HIS A O 1
ATOM 773 N N . TYR A 1 90 ? 10.916 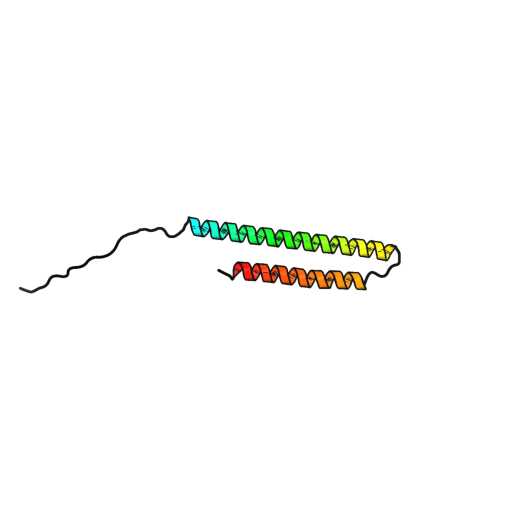-8.649 -15.594 1.00 63.59 90 TYR A N 1
ATOM 774 C CA . TYR A 1 90 ? 10.488 -8.926 -16.971 1.00 63.59 90 TYR A CA 1
ATOM 775 C C . TYR A 1 90 ? 10.892 -7.812 -17.938 1.00 63.59 90 TYR A C 1
ATOM 777 O O . TYR A 1 90 ? 11.266 -8.114 -19.069 1.00 63.59 90 TYR A O 1
ATOM 785 N N . ALA A 1 91 ? 10.850 -6.550 -17.506 1.00 62.19 91 ALA A N 1
ATOM 786 C CA . ALA A 1 91 ? 11.300 -5.425 -18.316 1.00 62.19 91 ALA A CA 1
ATOM 787 C C . ALA A 1 91 ? 12.816 -5.482 -18.592 1.00 62.19 91 ALA A C 1
ATOM 789 O O . ALA A 1 91 ? 13.242 -5.165 -19.697 1.00 62.19 91 ALA A O 1
ATOM 790 N N . GLU A 1 92 ? 13.617 -5.968 -17.638 1.00 59.00 92 GLU A N 1
ATOM 791 C CA . GLU A 1 92 ? 15.066 -6.160 -17.810 1.00 59.00 92 GLU A CA 1
ATOM 792 C C . GLU A 1 92 ? 15.429 -7.365 -18.702 1.00 59.00 92 GLU A C 1
ATOM 794 O O . GLU A 1 92 ? 16.475 -7.359 -19.349 1.00 59.00 92 GLU A O 1
ATOM 799 N N . HIS A 1 93 ? 14.580 -8.400 -18.756 1.00 57.41 93 HIS A N 1
ATOM 800 C CA . HIS A 1 93 ? 14.869 -9.673 -19.437 1.00 57.41 93 HIS A CA 1
ATOM 801 C C . HIS A 1 93 ? 14.123 -9.901 -20.764 1.00 57.41 93 HIS A C 1
ATOM 803 O O . HIS A 1 93 ? 14.326 -10.939 -21.394 1.00 57.41 93 HIS A O 1
ATOM 809 N N . SER A 1 94 ? 13.263 -8.977 -21.203 1.00 48.06 94 SER A N 1
ATOM 810 C CA . SER A 1 94 ? 12.506 -9.094 -22.464 1.00 48.06 94 SER A CA 1
ATOM 811 C C . SER A 1 94 ? 13.261 -8.571 -23.704 1.00 48.06 94 SER A C 1
ATOM 813 O O . SER A 1 94 ? 12.624 -8.315 -24.730 1.00 48.06 94 SER A O 1
ATOM 815 N N . VAL A 1 95 ? 14.587 -8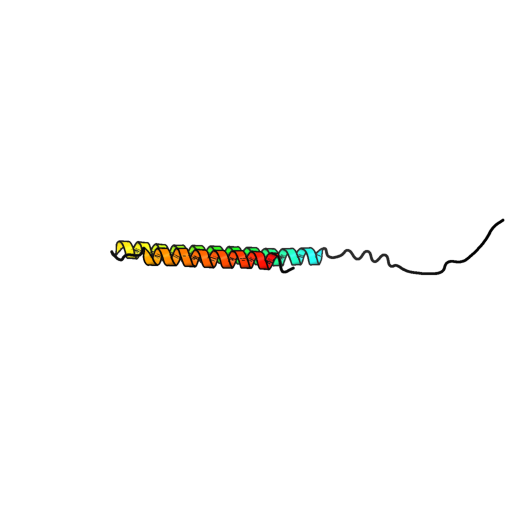.420 -23.617 1.00 43.69 95 VAL A N 1
ATOM 816 C CA . VAL A 1 95 ? 15.470 -7.947 -24.698 1.00 43.69 95 VAL A CA 1
ATOM 817 C C . VAL A 1 95 ? 16.244 -9.101 -25.326 1.00 43.69 95 VAL A C 1
ATOM 819 O O . VAL A 1 95 ? 16.885 -9.861 -24.564 1.00 43.69 95 VAL A O 1
#

Foldseek 3Di:
DDDDDDDDDDDDDPPPPPPDPPVVVVVVVVLVVLVVVLVVQLVVLVVVLVVQVVVQVVCVVVVHHCPVVNVVSVVVSVVSNVVSVVVNVCVVPVD